Protein AF-A0A941PFU2-F1 (afdb_monomer_lite)

Radius of gyration: 16.08 Å; chains: 1; bounding box: 38×48×35 Å

Secondary structure (DSSP, 8-state):
--------GGGGG-TTS---GGGTT--HHHHHHHTT-S-HHHHHHHHHHHHH--HHHHHHHHTT-S-HHHHHHHTTS-HHHHHHHT-

Foldseek 3Di:
DDDPDDPPPVCPVVPDLDPPPVQPPHDLCVVCVVVVHNDSVLVVLLSLCVVQNDPLLPVCVVVVVDRSNVSSVLSVDDRVSRVVVSD

pLDDT: mean 77.53, std 17.55, range [42.38, 93.19]

Sequence (87 aa):
MGNRRGQRNDLKLRENFYEDKQFKGRTDLQIAKLAGFNNQTTYRQAKRVMEFGASELIKLMDSESIAISVLALLTYCSFSEQQQMAH

Structure (mmCIF, N/CA/C/O backbone):
data_AF-A0A941PFU2-F1
#
_entry.id   AF-A0A941PFU2-F1
#
loop_
_atom_site.group_PDB
_atom_site.id
_atom_site.type_symbol
_atom_site.label_atom_id
_atom_site.label_alt_id
_atom_site.label_comp_id
_atom_site.label_asym_id
_atom_site.label_entity_id
_atom_site.label_seq_id
_atom_site.pdbx_PDB_ins_code
_atom_site.Cartn_x
_atom_site.Cartn_y
_atom_site.Cartn_z
_atom_site.occupancy
_atom_site.B_iso_or_equiv
_atom_site.auth_seq_id
_atom_site.auth_comp_id
_atom_site.auth_asym_id
_atom_site.auth_atom_id
_atom_site.pdbx_PDB_model_num
ATOM 1 N N . MET A 1 1 ? 10.544 39.005 -21.416 1.00 46.47 1 MET A N 1
ATOM 2 C CA . MET A 1 1 ? 10.271 37.583 -21.733 1.00 46.47 1 MET A CA 1
ATOM 3 C C . MET A 1 1 ? 10.324 36.780 -20.439 1.00 46.47 1 MET A C 1
ATOM 5 O O . MET A 1 1 ? 11.105 37.128 -19.568 1.00 46.47 1 MET A O 1
ATOM 9 N N . GLY A 1 2 ? 9.411 35.818 -20.279 1.00 44.38 2 GLY A N 1
ATOM 10 C CA . GLY A 1 2 ? 8.882 35.342 -18.994 1.00 44.38 2 GLY A CA 1
ATOM 11 C C . GLY A 1 2 ? 9.866 34.710 -18.002 1.00 44.38 2 GLY A C 1
ATOM 12 O O . GLY A 1 2 ? 10.568 33.751 -18.314 1.00 44.38 2 GLY A O 1
ATOM 13 N N . ASN A 1 3 ? 9.791 35.189 -16.759 1.00 42.38 3 ASN A N 1
ATOM 14 C CA . ASN A 1 3 ? 10.354 34.561 -15.569 1.00 42.38 3 ASN A CA 1
ATOM 15 C C . ASN A 1 3 ? 9.574 33.277 -15.240 1.00 42.38 3 ASN A C 1
ATOM 17 O O . ASN A 1 3 ? 8.534 33.324 -14.591 1.00 42.38 3 ASN A O 1
ATOM 21 N N . ARG A 1 4 ? 10.067 32.115 -15.680 1.00 54.78 4 ARG A N 1
ATOM 22 C CA . ARG A 1 4 ? 9.547 30.802 -15.263 1.00 54.78 4 ARG A CA 1
ATOM 23 C C . ARG A 1 4 ? 10.435 30.221 -14.163 1.00 54.78 4 ARG A C 1
ATOM 25 O O . ARG A 1 4 ? 11.258 29.350 -14.417 1.00 54.78 4 ARG A O 1
ATOM 32 N N . ARG A 1 5 ? 10.287 30.717 -12.935 1.00 55.16 5 ARG A N 1
ATOM 33 C CA . ARG A 1 5 ? 10.810 30.058 -11.726 1.00 55.16 5 ARG A CA 1
ATOM 34 C C . ARG A 1 5 ? 9.664 29.838 -10.747 1.00 55.16 5 ARG A C 1
ATOM 36 O O . ARG A 1 5 ? 9.592 30.475 -9.706 1.00 55.16 5 ARG A O 1
ATOM 43 N N . GLY A 1 6 ? 8.750 28.941 -11.107 1.00 53.31 6 GLY A N 1
ATOM 44 C CA . GLY A 1 6 ? 7.916 28.291 -10.103 1.00 53.31 6 GLY A CA 1
ATOM 45 C C . GLY A 1 6 ? 8.797 27.289 -9.368 1.00 53.31 6 GLY A C 1
ATOM 46 O O . GLY A 1 6 ? 9.289 26.348 -9.991 1.00 53.31 6 GLY A O 1
ATOM 47 N N . GLN A 1 7 ? 9.051 27.503 -8.076 1.00 51.19 7 GLN A N 1
ATOM 48 C CA . GLN A 1 7 ? 9.563 26.439 -7.217 1.00 51.19 7 GLN A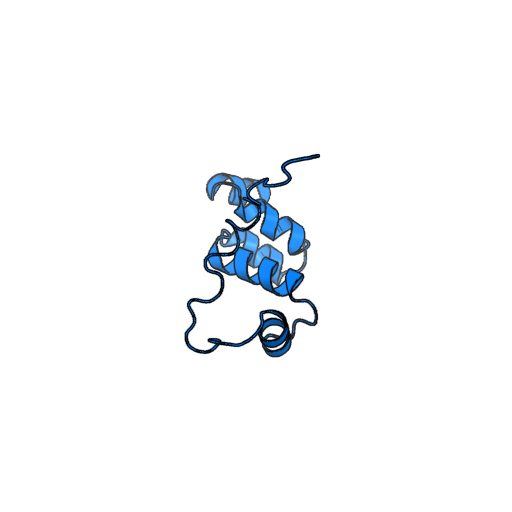 CA 1
ATOM 49 C C . GLN A 1 7 ? 8.593 25.260 -7.322 1.00 51.19 7 GLN A C 1
ATOM 51 O O . GLN A 1 7 ? 7.438 25.350 -6.909 1.00 51.19 7 GLN A O 1
ATOM 56 N N . ARG A 1 8 ? 9.061 24.163 -7.915 1.00 46.34 8 ARG A N 1
ATOM 57 C CA . ARG A 1 8 ? 8.373 22.876 -7.889 1.00 46.34 8 ARG A CA 1
ATOM 58 C C . ARG A 1 8 ? 8.382 22.353 -6.454 1.00 46.34 8 ARG A C 1
ATOM 60 O O . ARG A 1 8 ? 9.345 21.733 -6.017 1.00 46.34 8 ARG A O 1
ATOM 67 N N . ASN A 1 9 ? 7.334 22.686 -5.703 1.00 45.75 9 ASN A N 1
ATOM 68 C CA . ASN A 1 9 ? 7.099 22.199 -4.340 1.00 45.75 9 ASN A CA 1
ATOM 69 C C . ASN A 1 9 ? 6.459 20.794 -4.313 1.00 45.75 9 ASN A C 1
ATOM 71 O O . ASN A 1 9 ? 6.202 20.267 -3.236 1.00 45.75 9 ASN A O 1
ATOM 75 N N . ASP A 1 10 ? 6.235 20.162 -5.469 1.00 46.16 10 ASP A N 1
ATOM 76 C CA . ASP A 1 10 ? 5.701 18.798 -5.599 1.00 46.16 10 ASP A CA 1
ATOM 77 C C . ASP A 1 10 ? 6.681 17.702 -5.136 1.00 46.16 10 ASP A C 1
ATOM 79 O O . ASP A 1 10 ? 6.293 16.555 -4.931 1.00 46.16 10 ASP A O 1
ATOM 83 N N . LEU A 1 11 ? 7.946 18.052 -4.894 1.00 49.94 11 LEU A N 1
ATOM 84 C CA . LEU A 1 11 ? 8.985 17.129 -4.430 1.00 49.94 11 LEU A CA 1
ATOM 85 C C . LEU A 1 11 ? 9.012 16.897 -2.910 1.00 49.94 11 LEU A C 1
ATOM 87 O O . LEU A 1 11 ? 9.789 16.058 -2.455 1.00 49.94 11 LEU A O 1
ATOM 91 N N . LYS A 1 12 ? 8.163 17.569 -2.120 1.00 43.28 12 LYS A N 1
ATOM 92 C CA . LYS A 1 12 ? 8.154 17.433 -0.647 1.00 43.28 12 LYS A CA 1
ATOM 93 C C . LYS A 1 12 ? 7.656 16.078 -0.120 1.00 43.28 12 LYS A C 1
ATOM 95 O O . LYS A 1 12 ? 7.740 15.829 1.071 1.00 43.28 12 LYS A O 1
ATOM 100 N N . LEU A 1 13 ? 7.186 15.184 -0.991 1.00 47.97 13 LEU A N 1
ATOM 101 C CA . LEU A 1 13 ? 6.829 13.799 -0.643 1.00 47.97 13 LEU A CA 1
ATOM 102 C C . LEU A 1 13 ? 7.974 12.796 -0.881 1.00 47.97 13 LEU A C 1
ATOM 104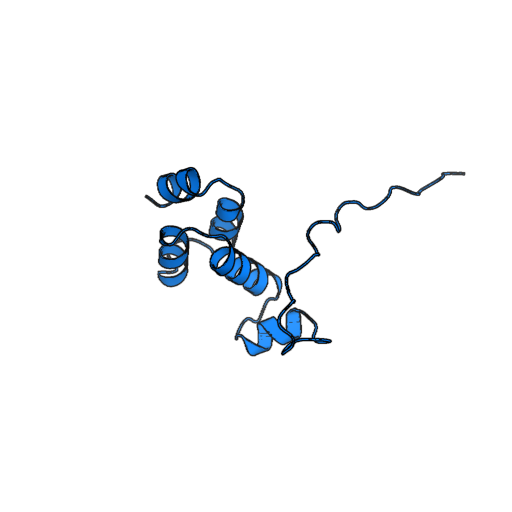 O O . LEU A 1 13 ? 7.752 11.590 -0.818 1.00 47.97 13 LEU A O 1
ATOM 108 N N . ARG A 1 14 ? 9.185 13.262 -1.220 1.00 48.53 14 ARG A N 1
ATOM 109 C CA . ARG A 1 14 ? 10.326 12.389 -1.554 1.00 48.53 14 ARG A CA 1
ATOM 110 C C . ARG A 1 14 ? 11.206 12.013 -0.350 1.00 48.53 14 ARG A C 1
ATOM 112 O O . ARG A 1 14 ? 11.960 11.047 -0.440 1.00 48.53 14 ARG A O 1
ATOM 119 N N . GLU A 1 15 ? 11.108 12.745 0.749 1.00 47.25 15 GLU A N 1
ATOM 120 C CA . GLU A 1 15 ? 11.837 12.508 2.002 1.00 47.25 15 GLU A CA 1
ATOM 121 C C . GLU A 1 15 ? 10.913 11.639 2.879 1.00 47.25 15 GLU A C 1
ATOM 123 O O . GLU A 1 15 ? 9.849 12.101 3.255 1.00 47.25 15 GLU A O 1
ATOM 128 N N . ASN A 1 16 ? 11.084 10.351 3.173 1.00 47.53 16 ASN A N 1
ATOM 129 C CA . ASN A 1 16 ? 12.261 9.517 3.361 1.00 47.53 16 ASN A CA 1
ATOM 130 C C . ASN A 1 16 ? 11.868 8.038 3.147 1.00 47.53 16 ASN A C 1
ATOM 132 O O . ASN A 1 16 ? 11.722 7.281 4.098 1.00 47.53 16 ASN A O 1
ATOM 136 N N . PHE A 1 17 ? 11.674 7.581 1.906 1.00 51.97 17 PHE A N 1
ATOM 137 C CA . PHE A 1 17 ? 11.323 6.164 1.678 1.00 51.97 17 PHE A CA 1
ATOM 138 C C . PHE A 1 17 ? 12.507 5.192 1.856 1.00 51.97 17 PHE A C 1
ATOM 140 O O . PHE A 1 17 ? 12.303 3.978 1.851 1.00 51.97 17 PHE A O 1
ATOM 147 N N . TYR A 1 18 ? 13.741 5.689 2.007 1.00 54.31 18 TYR A N 1
ATOM 148 C CA . TYR A 1 18 ? 14.946 4.857 2.109 1.00 54.31 18 TYR A CA 1
ATOM 149 C C . TYR A 1 18 ? 15.925 5.397 3.154 1.00 54.31 18 TYR A C 1
ATOM 151 O O . TYR A 1 18 ? 16.977 5.934 2.813 1.00 54.31 18 TYR A O 1
ATOM 159 N N . GLU A 1 19 ? 15.597 5.220 4.432 1.00 52.19 19 GLU A N 1
ATOM 160 C CA . GLU A 1 19 ? 16.609 5.249 5.501 1.00 52.19 19 GLU A CA 1
ATOM 161 C C . GLU A 1 19 ? 17.289 3.885 5.702 1.00 52.19 19 GLU A C 1
ATOM 163 O O . GLU A 1 19 ? 18.319 3.797 6.375 1.00 52.19 19 GLU A O 1
ATOM 168 N N . ASP A 1 20 ? 16.783 2.823 5.062 1.00 55.09 20 ASP A N 1
ATOM 169 C CA . ASP A 1 20 ? 17.414 1.509 5.117 1.00 55.09 20 ASP A CA 1
ATOM 170 C C . ASP A 1 20 ? 18.779 1.535 4.427 1.00 55.09 20 ASP A C 1
ATOM 172 O O . ASP A 1 20 ? 18.904 1.542 3.195 1.00 55.09 20 ASP A O 1
ATOM 176 N N . LYS A 1 21 ? 19.834 1.509 5.248 1.00 55.53 21 LYS A N 1
ATOM 177 C CA . LYS A 1 21 ? 21.240 1.508 4.814 1.00 55.53 21 LYS A CA 1
ATOM 178 C C . LYS A 1 21 ? 21.542 0.400 3.797 1.00 55.53 21 LYS A C 1
ATOM 180 O O . LYS A 1 21 ? 22.450 0.569 2.986 1.00 55.53 21 LYS A O 1
ATOM 185 N N . GLN A 1 22 ? 20.767 -0.689 3.803 1.00 57.19 22 GLN A N 1
ATOM 186 C CA . GLN A 1 22 ? 20.877 -1.813 2.868 1.00 57.19 22 GLN A CA 1
ATOM 187 C C . GLN A 1 22 ? 20.650 -1.416 1.399 1.00 57.19 22 GLN A C 1
ATOM 189 O O . GLN A 1 22 ? 21.225 -2.030 0.499 1.00 57.19 22 GLN A O 1
ATOM 194 N N . PHE A 1 23 ? 19.845 -0.384 1.139 1.00 60.75 23 PHE A N 1
ATOM 195 C CA . PHE A 1 23 ? 19.457 0.010 -0.218 1.00 60.75 23 PHE A CA 1
ATOM 196 C C . PHE A 1 23 ? 20.081 1.332 -0.678 1.00 60.75 23 PHE A C 1
ATOM 198 O O . PHE A 1 23 ? 19.720 1.861 -1.732 1.00 60.75 23 PHE A O 1
ATOM 205 N N . LYS A 1 24 ? 21.055 1.855 0.076 1.00 58.69 24 LYS A N 1
ATOM 206 C CA . LYS A 1 24 ? 21.757 3.101 -0.244 1.00 58.69 24 LYS A CA 1
ATOM 207 C C . LYS A 1 24 ? 22.349 3.045 -1.662 1.00 58.69 24 LYS A C 1
ATOM 209 O O . LYS A 1 24 ? 23.164 2.181 -1.971 1.00 58.69 24 LYS A O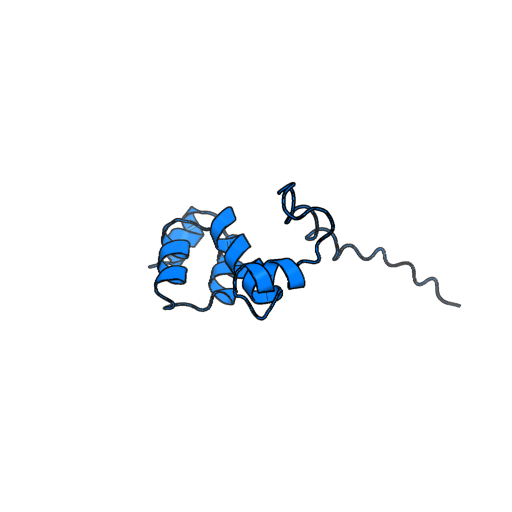 1
ATOM 214 N N . GLY A 1 25 ? 21.935 3.977 -2.523 1.00 62.91 25 GLY A N 1
ATOM 215 C CA . GLY A 1 25 ? 22.388 4.076 -3.917 1.00 62.91 25 GLY A CA 1
ATOM 216 C C . GLY A 1 25 ? 21.603 3.234 -4.932 1.00 62.91 25 GLY A C 1
ATOM 217 O O . GLY A 1 25 ? 21.897 3.317 -6.123 1.00 62.91 25 GLY A O 1
ATOM 218 N N . ARG A 1 26 ? 20.596 2.456 -4.506 1.00 70.94 26 ARG A N 1
ATOM 219 C CA . ARG A 1 26 ? 19.682 1.763 -5.425 1.00 70.94 26 ARG A CA 1
ATOM 220 C C . ARG A 1 26 ? 18.494 2.649 -5.774 1.00 70.94 26 ARG A C 1
ATOM 222 O O . ARG A 1 26 ? 17.971 3.380 -4.940 1.00 70.94 26 ARG A O 1
ATOM 229 N N . THR A 1 27 ? 18.061 2.558 -7.025 1.00 78.12 27 THR A N 1
ATOM 230 C CA . THR A 1 27 ? 16.793 3.146 -7.457 1.00 78.12 27 THR A CA 1
ATOM 231 C C . THR A 1 27 ? 15.640 2.328 -6.894 1.00 78.12 27 THR A C 1
ATOM 233 O O . THR A 1 27 ? 15.709 1.104 -6.799 1.00 78.12 27 THR A O 1
ATOM 236 N N . ASP A 1 28 ? 14.541 2.988 -6.578 1.00 71.12 28 ASP A N 1
ATOM 237 C CA . ASP A 1 28 ? 13.313 2.342 -6.132 1.00 71.12 28 ASP A CA 1
ATOM 238 C C . ASP A 1 28 ? 12.824 1.219 -7.060 1.00 71.12 28 ASP A C 1
ATOM 240 O O . ASP A 1 28 ? 12.243 0.253 -6.587 1.00 71.12 28 ASP A O 1
ATOM 244 N N . LEU A 1 29 ? 13.053 1.318 -8.376 1.00 78.19 29 LEU A N 1
ATOM 245 C CA . LEU A 1 29 ? 12.705 0.252 -9.316 1.00 78.19 29 LEU A CA 1
ATOM 246 C C . LEU A 1 29 ? 13.556 -1.005 -9.090 1.00 78.19 29 LEU A C 1
ATOM 248 O O . LEU A 1 29 ? 13.052 -2.118 -9.212 1.00 78.19 29 LEU A O 1
ATOM 252 N N . GLN A 1 30 ? 14.838 -0.851 -8.749 1.00 83.00 30 GLN A N 1
ATOM 253 C CA . GLN A 1 30 ? 15.691 -1.987 -8.384 1.00 83.00 30 GLN A CA 1
ATOM 254 C C . GLN A 1 30 ? 15.223 -2.623 -7.074 1.00 83.00 30 GLN A C 1
ATOM 256 O O . GLN A 1 30 ? 15.243 -3.841 -6.956 1.00 83.00 30 GLN A O 1
ATOM 261 N N . ILE A 1 31 ? 14.781 -1.816 -6.110 1.00 83.75 31 ILE A N 1
ATOM 262 C CA . ILE A 1 31 ? 14.278 -2.305 -4.820 1.00 83.75 31 ILE A CA 1
ATOM 263 C C . ILE A 1 31 ? 12.931 -3.005 -4.999 1.00 83.75 31 ILE A C 1
ATOM 265 O O . ILE A 1 31 ? 12.763 -4.119 -4.517 1.00 83.75 31 ILE A O 1
ATOM 269 N N . ALA A 1 32 ? 12.026 -2.413 -5.780 1.00 84.81 32 ALA A N 1
ATOM 270 C CA . ALA A 1 32 ? 10.761 -3.023 -6.164 1.00 84.81 32 ALA A CA 1
ATOM 271 C C . ALA A 1 32 ? 10.993 -4.400 -6.798 1.00 84.81 32 ALA A C 1
ATOM 273 O O . ALA A 1 32 ? 10.428 -5.382 -6.328 1.00 84.81 32 ALA A O 1
ATOM 274 N N . LYS A 1 33 ? 11.907 -4.499 -7.774 1.00 86.62 33 LYS A N 1
ATOM 275 C CA . LYS A 1 33 ? 12.264 -5.780 -8.407 1.00 86.62 33 LYS A CA 1
ATOM 276 C C . LYS A 1 33 ? 12.793 -6.815 -7.412 1.00 86.62 33 LYS A C 1
ATOM 278 O O . LYS A 1 33 ? 12.440 -7.981 -7.523 1.00 86.62 33 LYS A O 1
ATOM 283 N N . LEU A 1 34 ? 13.620 -6.409 -6.445 1.00 85.81 34 LEU A N 1
ATOM 284 C CA . LEU A 1 34 ? 14.127 -7.314 -5.400 1.00 85.81 34 LEU A CA 1
ATOM 285 C C . LEU A 1 34 ? 13.021 -7.799 -4.465 1.00 85.81 34 LEU A C 1
ATOM 287 O O . LEU A 1 34 ? 13.068 -8.934 -4.011 1.00 85.81 34 LEU A O 1
ATOM 291 N N . ALA A 1 35 ? 12.028 -6.951 -4.212 1.00 81.88 35 ALA A N 1
ATOM 292 C CA . ALA A 1 35 ? 10.830 -7.289 -3.457 1.00 81.88 35 ALA A CA 1
ATOM 293 C C . ALA A 1 35 ? 9.780 -8.047 -4.299 1.00 81.88 35 ALA A C 1
ATOM 295 O O . ALA A 1 35 ? 8.658 -8.234 -3.844 1.00 81.88 35 ALA A O 1
ATOM 296 N N . GLY A 1 36 ? 10.110 -8.459 -5.530 1.00 87.12 36 GLY A N 1
ATOM 297 C CA . GLY A 1 36 ? 9.199 -9.183 -6.424 1.00 87.12 36 GLY A CA 1
ATOM 298 C C . GLY A 1 36 ? 8.174 -8.302 -7.147 1.00 87.12 36 GLY A C 1
ATOM 299 O O . GLY A 1 36 ? 7.354 -8.808 -7.909 1.00 87.12 36 GLY A O 1
ATOM 300 N N . PHE A 1 37 ? 8.228 -6.981 -6.973 1.00 85.38 37 PHE A N 1
ATOM 301 C CA . PHE A 1 37 ? 7.371 -6.042 -7.687 1.00 85.38 37 PHE A CA 1
ATOM 302 C C . PHE A 1 37 ? 7.969 -5.674 -9.046 1.00 85.38 37 PHE A C 1
ATOM 304 O O . PHE A 1 37 ? 9.082 -5.158 -9.155 1.00 85.38 37 PHE A O 1
ATOM 311 N N . ASN A 1 38 ? 7.165 -5.807 -10.098 1.00 86.69 38 ASN A N 1
ATOM 312 C CA . ASN A 1 38 ? 7.520 -5.314 -11.433 1.00 86.69 38 ASN A CA 1
ATOM 313 C C . ASN A 1 38 ? 7.286 -3.804 -11.602 1.00 86.69 38 ASN A C 1
ATOM 315 O O . ASN A 1 38 ? 7.668 -3.228 -12.621 1.00 86.69 38 ASN A O 1
ATOM 319 N N . ASN A 1 39 ? 6.664 -3.156 -10.611 1.00 85.75 39 ASN A N 1
ATOM 320 C CA . ASN A 1 39 ? 6.309 -1.744 -10.643 1.00 85.75 39 ASN A CA 1
ATOM 321 C C . ASN A 1 39 ? 6.727 -1.037 -9.347 1.00 85.75 39 ASN A C 1
ATOM 323 O O . ASN A 1 39 ? 6.270 -1.367 -8.252 1.00 85.75 39 ASN A O 1
ATOM 327 N N . GLN A 1 40 ? 7.549 -0.002 -9.501 1.00 87.25 40 GLN A N 1
ATOM 328 C CA . GLN A 1 40 ? 7.981 0.879 -8.423 1.00 87.25 40 GLN A CA 1
ATOM 329 C C . GLN A 1 40 ? 6.814 1.558 -7.692 1.00 87.25 40 GLN A C 1
ATOM 331 O O . GLN A 1 40 ? 6.864 1.725 -6.475 1.00 87.25 40 GLN A O 1
ATOM 336 N N . THR A 1 41 ? 5.775 1.978 -8.414 1.00 88.38 41 THR A N 1
ATOM 337 C CA . THR A 1 41 ? 4.628 2.678 -7.823 1.00 88.38 41 THR A CA 1
ATOM 338 C C . THR A 1 41 ? 3.856 1.758 -6.888 1.00 88.38 41 THR A C 1
ATOM 340 O O . THR A 1 41 ? 3.560 2.148 -5.762 1.00 88.38 41 THR A O 1
ATOM 343 N N . THR A 1 42 ? 3.600 0.521 -7.317 1.00 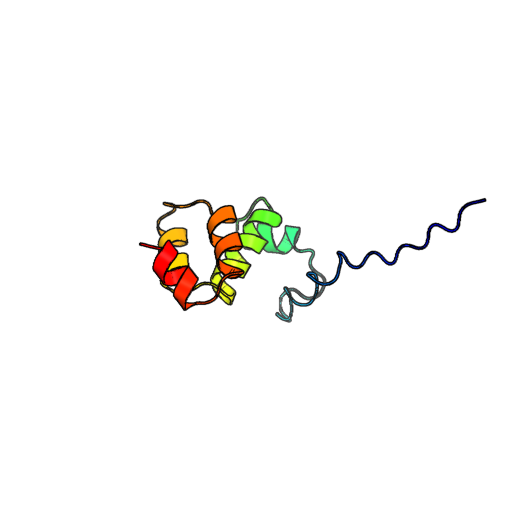89.38 42 THR A N 1
ATOM 344 C CA . THR A 1 42 ? 2.924 -0.490 -6.495 1.00 89.38 42 THR A CA 1
ATOM 345 C C . THR A 1 42 ? 3.744 -0.825 -5.254 1.00 89.38 42 THR A C 1
ATOM 347 O O . THR A 1 42 ? 3.197 -0.845 -4.156 1.00 89.38 42 THR A O 1
ATOM 350 N N . TYR A 1 43 ? 5.064 -0.983 -5.402 1.00 89.38 43 TYR A N 1
ATOM 351 C CA . TYR A 1 43 ? 5.961 -1.184 -4.263 1.00 89.38 43 TYR A CA 1
ATOM 352 C C . TYR A 1 43 ? 5.870 -0.035 -3.248 1.00 89.38 43 TYR A C 1
ATOM 354 O O . TYR A 1 43 ? 5.724 -0.271 -2.053 1.00 89.38 43 TYR A O 1
ATOM 362 N N . ARG A 1 44 ? 5.895 1.222 -3.711 1.00 87.75 44 ARG A N 1
ATOM 363 C CA . ARG A 1 44 ? 5.764 2.397 -2.832 1.00 87.75 44 ARG A CA 1
ATOM 364 C C . ARG A 1 44 ? 4.424 2.436 -2.106 1.00 87.75 44 ARG A C 1
ATOM 366 O O . ARG A 1 44 ? 4.385 2.796 -0.936 1.00 87.75 44 ARG A O 1
ATOM 373 N N . GLN A 1 45 ? 3.339 2.097 -2.795 1.00 92.06 45 GLN A N 1
ATOM 374 C CA . GLN A 1 45 ? 2.005 2.055 -2.201 1.00 92.06 45 GLN A CA 1
ATOM 375 C C . GLN A 1 45 ? 1.921 0.968 -1.125 1.00 92.06 45 GLN A C 1
ATOM 377 O O . GLN A 1 45 ? 1.504 1.268 -0.012 1.00 92.06 45 GLN A O 1
ATOM 382 N N . ALA A 1 46 ? 2.403 -0.244 -1.414 1.00 90.12 46 ALA A N 1
ATOM 383 C CA . ALA A 1 46 ? 2.449 -1.338 -0.446 1.00 90.12 46 ALA A CA 1
ATOM 384 C C . ALA A 1 46 ? 3.314 -0.978 0.771 1.00 90.12 46 ALA A C 1
ATOM 386 O O . ALA A 1 46 ? 2.877 -1.107 1.910 1.00 90.12 46 ALA A O 1
ATOM 387 N N . LYS A 1 47 ? 4.512 -0.426 0.538 1.00 89.81 47 LYS A N 1
ATOM 388 C CA . LYS A 1 47 ? 5.397 0.040 1.611 1.00 89.81 47 LYS A CA 1
ATOM 389 C C . LYS A 1 47 ? 4.731 1.107 2.481 1.00 89.81 47 LYS A C 1
ATOM 391 O O . LYS A 1 47 ? 4.805 1.032 3.700 1.00 89.81 47 LYS A O 1
ATOM 396 N N . ARG A 1 48 ? 4.027 2.063 1.869 1.00 89.88 48 ARG A N 1
ATOM 397 C CA . ARG A 1 48 ? 3.290 3.097 2.603 1.00 89.88 48 ARG A CA 1
ATOM 398 C C . ARG A 1 48 ? 2.197 2.498 3.492 1.00 89.88 48 ARG A C 1
ATOM 400 O O . ARG A 1 48 ? 2.051 2.939 4.625 1.00 89.88 48 ARG A O 1
ATOM 407 N N . VAL A 1 49 ? 1.451 1.509 2.997 1.00 90.88 49 VAL A N 1
ATOM 408 C CA . VAL A 1 49 ? 0.441 0.793 3.799 1.00 90.88 49 VAL A CA 1
ATOM 409 C C . VAL A 1 49 ? 1.098 0.065 4.972 1.00 90.88 49 VAL A C 1
ATOM 411 O O . VAL A 1 49 ? 0.592 0.154 6.082 1.00 90.88 49 VAL A O 1
ATOM 414 N N . MET A 1 50 ? 2.254 -0.567 4.765 1.00 90.69 50 MET A N 1
ATOM 415 C CA . MET A 1 50 ? 2.999 -1.228 5.844 1.00 90.69 50 MET A CA 1
ATOM 416 C C . MET A 1 50 ? 3.536 -0.259 6.907 1.00 90.69 50 MET A C 1
ATOM 418 O O . MET A 1 50 ? 3.588 -0.616 8.079 1.00 90.69 50 MET A O 1
ATOM 422 N N . GLU A 1 51 ? 3.958 0.946 6.516 1.00 89.56 51 GLU A N 1
ATOM 423 C CA . GLU A 1 51 ? 4.552 1.928 7.436 1.00 89.56 51 GLU A CA 1
ATOM 424 C C . GLU A 1 51 ? 3.509 2.773 8.183 1.00 89.56 51 GLU A C 1
ATOM 426 O O . GLU A 1 51 ? 3.720 3.119 9.344 1.00 89.56 51 GLU A O 1
ATOM 431 N N . PHE A 1 52 ? 2.401 3.127 7.525 1.00 90.75 52 PHE A N 1
ATOM 432 C CA . PHE A 1 52 ? 1.437 4.116 8.031 1.00 90.75 52 PHE A CA 1
ATOM 433 C C . PHE A 1 52 ? -0.004 3.601 8.137 1.00 90.75 52 PHE A C 1
ATOM 435 O O . PHE A 1 52 ? -0.871 4.327 8.623 1.00 90.75 52 PHE A O 1
ATOM 442 N N . GLY A 1 53 ? -0.287 2.397 7.640 1.00 89.94 53 GLY A N 1
ATOM 443 C CA . GLY A 1 53 ? -1.623 1.814 7.669 1.00 89.94 53 GLY A CA 1
ATOM 444 C C . GLY A 1 53 ? -1.967 1.186 9.018 1.00 89.94 53 GLY A C 1
ATOM 445 O O . GLY A 1 53 ? -1.124 0.590 9.688 1.00 89.94 53 GLY A O 1
ATOM 446 N N . ALA A 1 54 ? -3.239 1.281 9.397 1.00 92.94 54 ALA A N 1
ATOM 447 C CA . ALA A 1 54 ? -3.811 0.496 10.483 1.00 92.94 54 ALA A CA 1
ATOM 448 C C . ALA A 1 54 ? -3.728 -1.014 10.188 1.00 92.94 54 ALA A C 1
ATOM 450 O O . ALA A 1 54 ? -3.674 -1.440 9.029 1.00 92.94 54 ALA A O 1
ATOM 451 N N . SER A 1 55 ? -3.763 -1.843 11.236 1.00 92.56 55 SER A N 1
ATOM 452 C CA . SER A 1 55 ? -3.684 -3.305 11.100 1.00 92.56 55 SER A CA 1
ATOM 453 C C . SER A 1 55 ? -4.785 -3.880 10.202 1.00 92.56 55 SER A C 1
ATOM 455 O O . SER A 1 55 ? -4.585 -4.896 9.542 1.00 92.56 55 SER A O 1
ATOM 457 N N . GLU A 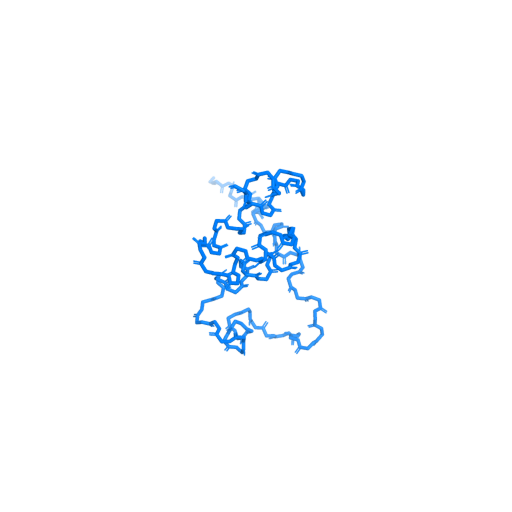1 56 ? -5.940 -3.226 10.151 1.00 92.44 56 GLU A N 1
ATOM 458 C CA . GLU A 1 56 ? -7.070 -3.562 9.293 1.00 92.44 56 GLU A CA 1
ATOM 459 C C . GLU A 1 56 ? -6.738 -3.355 7.809 1.00 92.44 56 GLU A C 1
ATOM 461 O O . GLU A 1 56 ? -7.020 -4.233 6.995 1.00 92.44 56 GLU A O 1
ATOM 466 N N . LEU A 1 57 ? -6.057 -2.258 7.453 1.00 93.06 57 LEU A N 1
ATOM 467 C CA . LEU A 1 57 ? -5.628 -2.009 6.072 1.00 93.06 57 LEU A CA 1
ATOM 468 C C . LEU A 1 57 ? -4.579 -3.023 5.612 1.00 93.06 57 LEU A C 1
ATOM 470 O O . LEU A 1 57 ? -4.615 -3.454 4.462 1.00 93.06 57 LEU A O 1
ATOM 474 N N . ILE A 1 58 ? -3.675 -3.436 6.506 1.00 92.38 58 ILE A N 1
ATOM 475 C CA . ILE A 1 58 ? -2.679 -4.477 6.210 1.00 92.38 58 ILE A CA 1
ATOM 476 C C . ILE A 1 58 ? -3.382 -5.811 5.929 1.00 92.38 58 ILE A C 1
ATOM 478 O O . ILE A 1 58 ? -3.108 -6.441 4.915 1.00 92.38 58 ILE A O 1
ATOM 482 N N . LYS A 1 59 ? -4.366 -6.201 6.750 1.00 92.88 59 LYS A N 1
ATOM 483 C CA . LYS A 1 59 ? -5.167 -7.414 6.500 1.00 92.88 59 LYS A CA 1
ATOM 484 C C . LYS A 1 59 ? -5.917 -7.352 5.170 1.00 92.88 59 LYS A C 1
ATOM 486 O O . LYS A 1 59 ? -5.970 -8.349 4.454 1.00 92.88 59 LYS A O 1
ATOM 491 N N . LEU A 1 60 ? -6.492 -6.197 4.828 1.00 92.62 60 LEU A N 1
ATOM 492 C CA . LEU A 1 60 ? -7.166 -6.001 3.542 1.00 92.62 60 LEU A CA 1
ATOM 493 C C . LEU A 1 60 ? -6.185 -6.122 2.371 1.00 92.62 60 LEU A C 1
ATOM 495 O O . LEU A 1 60 ? -6.522 -6.750 1.367 1.00 92.62 60 LEU A O 1
ATOM 499 N N . MET A 1 61 ? -4.965 -5.604 2.527 1.00 91.62 61 MET A N 1
ATOM 500 C CA . MET A 1 61 ? -3.887 -5.761 1.551 1.00 91.62 61 MET A CA 1
ATOM 501 C C . MET A 1 61 ? -3.494 -7.232 1.369 1.00 91.62 61 MET A C 1
ATOM 503 O O . MET A 1 61 ? -3.446 -7.698 0.234 1.00 91.62 61 MET A O 1
ATOM 507 N N . ASP A 1 62 ? -3.275 -7.965 2.464 1.00 91.12 62 ASP A N 1
ATOM 508 C CA . ASP A 1 62 ? -2.892 -9.386 2.444 1.00 91.12 62 ASP A CA 1
ATOM 509 C C . ASP A 1 62 ? -4.002 -10.283 1.880 1.00 91.12 62 ASP A C 1
ATOM 511 O O . ASP A 1 62 ? -3.733 -11.297 1.243 1.00 91.12 62 ASP A O 1
ATOM 515 N N . SER A 1 63 ? -5.264 -9.908 2.102 1.00 91.38 63 SER A N 1
ATOM 516 C CA . SER A 1 63 ? -6.423 -10.606 1.534 1.00 91.38 63 SER A CA 1
ATOM 517 C C . SER A 1 63 ? -6.647 -10.326 0.044 1.00 91.38 63 SER A C 1
ATOM 519 O O . SER A 1 63 ? -7.543 -10.925 -0.546 1.00 91.38 63 SER A O 1
ATOM 521 N N . GLU A 1 64 ? -5.906 -9.374 -0.538 1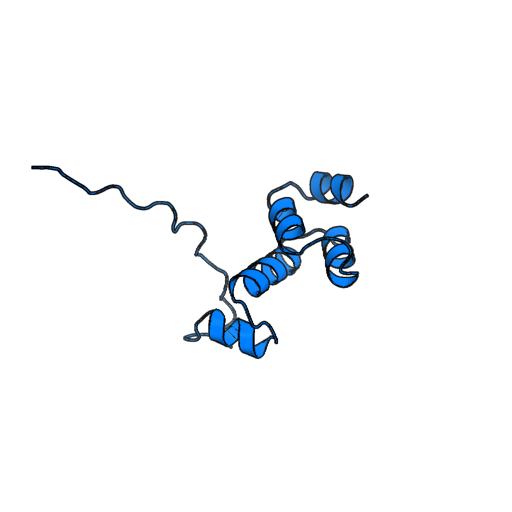.00 87.00 64 GLU A N 1
ATOM 522 C CA . GLU A 1 64 ? -6.083 -8.850 -1.902 1.00 87.00 64 GLU A CA 1
ATOM 523 C C . GLU A 1 64 ? -7.516 -8.367 -2.224 1.00 87.00 64 GLU A C 1
ATOM 525 O O . GLU A 1 64 ? -7.874 -8.166 -3.385 1.00 87.00 64 GLU A O 1
ATOM 530 N N . SER A 1 65 ? -8.350 -8.136 -1.204 1.00 85.88 65 SER A N 1
ATOM 531 C CA . SER A 1 65 ? -9.759 -7.748 -1.368 1.00 85.88 65 SER A CA 1
ATOM 532 C C . SER A 1 65 ? -9.934 -6.313 -1.869 1.00 85.88 65 SER A C 1
ATOM 534 O O . SER A 1 65 ? -10.921 -6.000 -2.535 1.00 85.88 65 SER A O 1
ATOM 536 N N . ILE A 1 66 ? -8.967 -5.439 -1.573 1.00 89.50 66 ILE A N 1
ATOM 537 C CA . ILE A 1 66 ? -8.951 -4.035 -1.985 1.00 89.50 66 ILE A CA 1
ATOM 538 C C . ILE A 1 66 ? -7.623 -3.725 -2.672 1.00 89.50 66 ILE A C 1
ATOM 540 O O . ILE A 1 66 ? -6.551 -4.133 -2.228 1.00 89.50 66 ILE A O 1
ATOM 544 N N . ALA A 1 67 ? -7.684 -2.944 -3.752 1.00 91.06 67 ALA A N 1
ATOM 545 C CA . ALA A 1 67 ? -6.493 -2.508 -4.466 1.00 91.06 67 ALA A CA 1
ATOM 546 C C . ALA A 1 67 ? -5.530 -1.727 -3.550 1.00 91.06 67 ALA A C 1
ATOM 548 O O . ALA A 1 67 ? -5.918 -0.760 -2.890 1.00 91.06 67 ALA A O 1
ATOM 549 N N . ILE A 1 68 ? -4.241 -2.078 -3.601 1.00 90.75 68 ILE A N 1
ATOM 550 C CA . ILE A 1 68 ? -3.160 -1.437 -2.827 1.00 90.75 68 ILE A CA 1
ATOM 551 C C . ILE A 1 68 ? -3.143 0.088 -3.028 1.00 90.75 68 ILE A C 1
ATOM 553 O O . ILE A 1 68 ? -2.863 0.841 -2.099 1.00 90.75 68 ILE A O 1
ATOM 557 N N . SER A 1 69 ? -3.481 0.570 -4.228 1.00 91.88 69 SER A N 1
ATOM 558 C CA . SER A 1 69 ? -3.576 2.004 -4.523 1.00 91.88 69 SER A CA 1
ATOM 559 C C . SER A 1 69 ? -4.638 2.721 -3.686 1.00 91.88 69 SER A C 1
ATOM 561 O O . SER A 1 69 ? -4.403 3.851 -3.267 1.00 91.88 69 SER A O 1
ATOM 563 N N . VAL A 1 70 ? -5.773 2.070 -3.419 1.00 92.88 70 VAL A N 1
ATOM 564 C CA . VAL A 1 70 ? -6.856 2.597 -2.577 1.00 92.88 70 VAL A CA 1
ATOM 565 C C . VAL A 1 70 ? -6.437 2.569 -1.113 1.00 92.88 70 VAL A C 1
ATOM 567 O O . VAL A 1 70 ? -6.530 3.588 -0.435 1.00 92.88 70 VAL A O 1
ATOM 570 N N . LEU A 1 71 ? -5.883 1.450 -0.642 1.00 92.31 71 LEU A N 1
ATOM 571 C CA . LEU A 1 71 ? -5.375 1.333 0.729 1.00 92.31 71 LEU A CA 1
ATOM 572 C C . LEU A 1 71 ? -4.288 2.380 1.017 1.00 92.31 71 LEU A C 1
ATOM 574 O O . LEU A 1 71 ? -4.295 3.022 2.064 1.00 92.31 71 LEU A O 1
ATOM 578 N N . ALA A 1 72 ? -3.405 2.641 0.051 1.00 93.19 72 ALA A N 1
ATOM 579 C CA . ALA A 1 72 ? -2.399 3.690 0.158 1.00 93.19 72 ALA A CA 1
ATOM 580 C C . ALA A 1 72 ? -3.006 5.100 0.250 1.00 93.19 72 ALA A C 1
ATOM 582 O O . ALA A 1 72 ? -2.404 5.965 0.886 1.00 93.19 72 ALA A O 1
ATOM 583 N N . LEU A 1 73 ? -4.181 5.355 -0.334 1.00 92.62 73 LEU A N 1
ATOM 584 C CA . LEU A 1 73 ? -4.897 6.621 -0.141 1.00 92.62 73 LEU A CA 1
ATOM 585 C C . LEU A 1 73 ? -5.490 6.728 1.269 1.00 92.62 73 LEU A C 1
ATOM 587 O O . LEU A 1 73 ? -5.431 7.799 1.868 1.00 92.62 73 LEU A O 1
ATOM 591 N N . LEU A 1 74 ? -5.982 5.625 1.835 1.00 92.25 74 LEU A N 1
ATOM 592 C CA . LEU A 1 74 ? -6.516 5.614 3.201 1.00 92.25 74 LEU A CA 1
ATOM 593 C C . LEU A 1 74 ? -5.443 5.938 4.249 1.00 92.25 74 LEU A C 1
ATOM 595 O O . LEU A 1 74 ? -5.754 6.556 5.260 1.00 92.25 74 LEU A O 1
ATOM 599 N N . THR A 1 75 ? -4.163 5.649 3.980 1.00 92.50 75 THR A N 1
ATOM 600 C CA . THR A 1 75 ? -3.059 6.044 4.883 1.00 92.50 75 THR A CA 1
ATOM 601 C C . THR A 1 75 ? -2.896 7.560 5.075 1.00 92.50 75 THR A C 1
ATOM 603 O O . THR A 1 75 ? -2.125 7.984 5.933 1.00 92.50 75 THR A O 1
ATOM 606 N N . TYR A 1 76 ? -3.567 8.400 4.274 1.00 91.31 76 TYR A N 1
ATOM 607 C CA . TYR A 1 76 ? -3.593 9.854 4.487 1.00 91.31 76 TYR A CA 1
ATOM 608 C C . TYR A 1 76 ? -4.655 10.295 5.505 1.00 91.31 76 TYR A C 1
ATOM 610 O O . TYR A 1 76 ? -4.616 11.440 5.954 1.00 91.31 76 TYR A O 1
ATOM 618 N N . CYS A 1 77 ? -5.585 9.413 5.870 1.00 91.12 77 CYS A N 1
ATOM 619 C CA . CYS A 1 77 ? -6.571 9.637 6.922 1.00 91.12 77 CYS A CA 1
ATOM 620 C C . CYS A 1 77 ? -5.985 9.303 8.302 1.00 91.12 77 CYS A C 1
ATOM 622 O O . CYS A 1 77 ? -4.967 8.614 8.419 1.00 91.12 77 CYS A O 1
ATOM 624 N N . SER A 1 78 ? -6.648 9.761 9.365 1.00 90.75 78 SER A N 1
ATOM 625 C CA . SER A 1 78 ? -6.295 9.375 10.734 1.00 90.75 78 SER A CA 1
ATOM 626 C C . SER A 1 78 ? -6.524 7.877 10.973 1.00 90.75 78 SER A C 1
ATOM 628 O O . SER A 1 78 ? -7.360 7.256 10.319 1.00 90.75 78 SER A O 1
ATOM 630 N N . PHE A 1 79 ? -5.826 7.281 11.946 1.00 88.31 79 PHE A N 1
ATOM 631 C CA . PHE A 1 79 ? -5.987 5.853 12.270 1.00 88.31 79 PHE A CA 1
ATOM 632 C C . PHE A 1 79 ? -7.443 5.461 12.571 1.00 88.31 79 PHE A C 1
ATOM 634 O O . PHE A 1 79 ? -7.892 4.409 12.125 1.00 88.31 79 PHE A O 1
ATOM 641 N N . SER A 1 80 ? -8.203 6.317 13.263 1.00 89.88 80 SER A N 1
ATOM 642 C CA . SER A 1 80 ? -9.621 6.055 13.547 1.00 89.88 80 SER A CA 1
ATOM 643 C C . SER A 1 80 ? -10.471 6.021 12.273 1.00 89.88 80 SER A C 1
ATOM 645 O O . SER A 1 80 ? -11.376 5.199 12.168 1.00 89.88 80 SER A O 1
ATOM 647 N N . GLU A 1 81 ? -10.199 6.900 11.307 1.00 89.81 81 GLU A N 1
ATOM 648 C CA . GLU A 1 81 ? -10.912 6.925 10.023 1.00 89.81 81 GLU A CA 1
ATOM 649 C C . GLU A 1 81 ? -10.523 5.724 9.156 1.00 89.81 81 GLU A C 1
ATOM 651 O O . GLU A 1 81 ? -11.388 5.106 8.542 1.00 89.81 81 GLU A O 1
ATOM 656 N N . GLN A 1 82 ? -9.241 5.341 9.155 1.00 90.69 82 GLN A N 1
ATOM 657 C CA . GLN A 1 82 ? -8.765 4.142 8.460 1.00 90.69 82 GLN A CA 1
ATOM 658 C C . GLN A 1 82 ? -9.496 2.883 8.940 1.00 90.69 82 GLN A C 1
ATOM 660 O O . GLN A 1 82 ? -9.905 2.070 8.118 1.00 90.69 82 GLN A O 1
ATOM 665 N N . GLN A 1 83 ? -9.692 2.744 10.255 1.00 88.56 83 GLN A N 1
ATOM 666 C CA . GLN A 1 83 ? -10.431 1.625 10.845 1.00 88.56 83 GLN A CA 1
ATOM 667 C C . GLN A 1 83 ? -11.908 1.642 10.453 1.00 88.56 83 GLN A C 1
ATOM 669 O O . GLN A 1 83 ? -12.443 0.614 10.055 1.00 88.56 83 GLN A O 1
ATOM 674 N N . GLN A 1 84 ? -12.560 2.806 10.511 1.00 88.75 84 GLN A N 1
ATOM 675 C CA . GLN A 1 84 ? -13.966 2.936 10.117 1.00 88.75 84 GLN A CA 1
ATOM 676 C C . GLN A 1 84 ? -14.203 2.603 8.640 1.00 88.75 84 GLN A C 1
ATOM 678 O O . GLN A 1 84 ? -15.239 2.040 8.311 1.00 88.75 84 GLN A O 1
ATOM 683 N N . MET A 1 85 ? -13.257 2.938 7.760 1.00 84.75 85 MET A N 1
ATOM 684 C CA . MET A 1 85 ? -13.358 2.677 6.319 1.00 84.75 85 MET A CA 1
ATOM 685 C C . MET A 1 85 ? -12.924 1.260 5.912 1.00 84.75 85 MET A C 1
ATOM 687 O O . MET A 1 85 ? -13.089 0.888 4.753 1.00 84.75 85 MET A O 1
ATOM 691 N N . ALA A 1 86 ? -12.342 0.486 6.832 1.00 80.50 86 ALA A N 1
ATOM 692 C CA . ALA A 1 86 ? -11.907 -0.891 6.599 1.00 80.50 86 ALA A CA 1
ATOM 693 C C . ALA A 1 86 ? -12.993 -1.944 6.912 1.00 80.50 86 ALA A C 1
ATOM 695 O O . ALA A 1 86 ? -12.753 -3.137 6.710 1.00 80.50 86 ALA A O 1
ATOM 696 N N . HIS A 1 87 ? -14.153 -1.510 7.416 1.00 71.44 87 HIS A N 1
ATOM 697 C CA . HIS A 1 87 ? -15.331 -2.323 7.734 1.00 71.44 87 HIS A CA 1
ATOM 698 C C . HIS A 1 87 ? -16.427 -2.159 6.679 1.00 71.44 87 HIS A C 1
ATOM 700 O O . HIS A 1 87 ? -17.113 -3.172 6.415 1.00 71.44 87 HIS A O 1
#